Protein AF-A0A2N5FUV3-F1 (afdb_monomer_lite)

Structure (mmCIF, N/CA/C/O backbone):
data_AF-A0A2N5FUV3-F1
#
_entry.id   AF-A0A2N5FUV3-F1
#
loop_
_atom_site.group_PDB
_atom_site.id
_atom_site.type_symbol
_atom_site.label_atom_id
_atom_site.label_alt_id
_atom_site.label_comp_id
_atom_site.label_asym_id
_atom_site.label_entity_id
_atom_site.label_seq_id
_atom_site.pdbx_PDB_ins_code
_atom_site.Cartn_x
_atom_site.Cartn_y
_atom_site.Cartn_z
_atom_site.occupancy
_atom_site.B_iso_or_equiv
_atom_site.auth_seq_id
_atom_site.auth_comp_id
_atom_site.auth_asym_id
_atom_site.auth_atom_id
_atom_site.pdbx_PDB_model_num
ATOM 1 N N . MET A 1 1 ? 10.790 12.975 -23.706 1.00 38.25 1 MET A N 1
ATOM 2 C CA . MET A 1 1 ? 10.039 13.333 -22.484 1.00 38.25 1 MET A CA 1
ATOM 3 C C . MET A 1 1 ? 9.973 12.079 -21.634 1.00 38.25 1 MET A C 1
ATOM 5 O O . MET A 1 1 ? 9.494 11.085 -22.154 1.00 38.25 1 MET A O 1
ATOM 9 N N . LEU A 1 2 ? 10.497 12.082 -20.403 1.00 48.81 2 LEU A N 1
ATOM 10 C CA . LEU A 1 2 ? 10.159 11.019 -19.451 1.00 48.81 2 LEU A CA 1
ATOM 11 C C . LEU A 1 2 ? 8.690 11.227 -19.080 1.00 48.81 2 LEU A C 1
ATOM 13 O O . LEU A 1 2 ? 8.344 12.251 -18.487 1.00 48.81 2 LEU A O 1
ATOM 17 N N . GLU A 1 3 ? 7.819 10.314 -19.502 1.00 54.34 3 GLU A N 1
ATOM 18 C CA . GLU A 1 3 ? 6.455 10.272 -18.991 1.00 54.34 3 GLU A CA 1
ATOM 19 C C . GLU A 1 3 ? 6.528 10.158 -17.468 1.00 54.34 3 GLU A C 1
ATOM 21 O O . GLU A 1 3 ? 7.212 9.290 -16.927 1.00 54.34 3 GLU A O 1
ATOM 26 N N . LYS A 1 4 ? 5.861 11.072 -16.758 1.00 61.03 4 LYS A N 1
ATOM 27 C CA . LYS A 1 4 ? 5.731 10.976 -15.305 1.00 61.03 4 LYS A CA 1
ATOM 28 C C . LYS A 1 4 ? 4.846 9.772 -15.012 1.00 61.03 4 LYS A C 1
ATOM 30 O O . LYS A 1 4 ? 3.624 9.898 -15.045 1.00 61.03 4 LYS A O 1
ATOM 35 N N . VAL A 1 5 ? 5.447 8.617 -14.744 1.00 68.56 5 VAL A N 1
ATOM 36 C CA . VAL A 1 5 ? 4.692 7.437 -14.327 1.00 68.56 5 VAL A CA 1
ATOM 37 C C . VAL A 1 5 ? 3.997 7.767 -13.006 1.00 68.56 5 VAL A C 1
ATOM 39 O O . VAL A 1 5 ? 4.633 8.094 -12.002 1.00 68.56 5 VAL A O 1
ATOM 42 N N . SER A 1 6 ? 2.666 7.747 -13.020 1.00 78.81 6 SER A N 1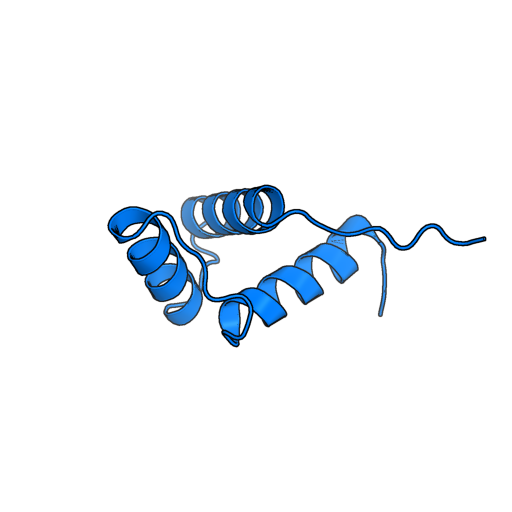
ATOM 43 C CA . SER A 1 6 ? 1.844 7.996 -11.840 1.00 78.81 6 SER A CA 1
ATOM 44 C C . SER A 1 6 ? 1.135 6.713 -11.437 1.00 78.81 6 SER A C 1
ATOM 46 O O . SER A 1 6 ? 0.315 6.206 -12.201 1.00 78.81 6 SER A O 1
ATOM 48 N N . PHE A 1 7 ? 1.401 6.224 -10.229 1.00 87.06 7 PHE A N 1
ATOM 49 C CA . PHE A 1 7 ? 0.642 5.117 -9.653 1.00 87.06 7 PHE A CA 1
ATOM 50 C C . PHE A 1 7 ? -0.764 5.574 -9.261 1.00 87.06 7 PHE A C 1
ATOM 52 O O . PHE A 1 7 ? -0.943 6.639 -8.651 1.00 87.06 7 PHE A O 1
ATOM 59 N N . ARG A 1 8 ? -1.771 4.770 -9.605 1.00 91.38 8 ARG A N 1
ATOM 60 C CA . ARG A 1 8 ? -3.140 4.958 -9.120 1.00 91.38 8 ARG A CA 1
ATOM 61 C C . ARG A 1 8 ? -3.205 4.545 -7.656 1.00 91.38 8 ARG A C 1
ATOM 63 O O . ARG A 1 8 ? -2.403 3.756 -7.175 1.00 91.38 8 ARG A O 1
ATOM 70 N N . THR A 1 9 ? -4.208 5.044 -6.937 1.00 90.44 9 THR A N 1
ATOM 71 C CA . THR A 1 9 ? -4.435 4.628 -5.543 1.00 90.44 9 THR A CA 1
ATOM 72 C C . THR A 1 9 ? -4.686 3.124 -5.434 1.00 90.44 9 THR A C 1
ATOM 74 O O . THR A 1 9 ? -4.186 2.515 -4.500 1.00 90.44 9 THR A O 1
ATOM 77 N N . SER A 1 10 ? -5.374 2.529 -6.413 1.00 91.56 10 SER A N 1
ATOM 78 C CA . SER A 1 10 ? -5.560 1.077 -6.509 1.00 91.56 10 SER A CA 1
ATOM 79 C C . SER A 1 10 ? -4.237 0.318 -6.570 1.00 91.56 10 SER A C 1
ATOM 81 O O . SER A 1 10 ? -4.107 -0.709 -5.924 1.00 91.56 10 SER A O 1
ATOM 83 N N . ASP A 1 11 ? -3.250 0.843 -7.296 1.00 93.69 11 ASP A N 1
ATOM 84 C CA . ASP A 1 11 ? -1.958 0.175 -7.477 1.00 93.69 11 ASP A CA 1
ATOM 85 C C . ASP A 1 11 ? -1.165 0.196 -6.165 1.00 93.69 11 ASP A C 1
ATOM 87 O O . ASP A 1 11 ? -0.531 -0.785 -5.795 1.00 93.69 11 ASP A O 1
ATOM 91 N N . VAL A 1 12 ? -1.261 1.304 -5.420 1.00 93.69 12 VAL A N 1
ATOM 92 C CA . VAL A 1 12 ? -0.644 1.436 -4.092 1.00 93.69 12 VAL A CA 1
ATOM 93 C C . VAL A 1 12 ? -1.297 0.503 -3.077 1.00 93.69 12 VAL A C 1
ATOM 95 O O . VAL A 1 12 ? -0.602 -0.071 -2.244 1.00 93.69 12 VAL A O 1
ATOM 98 N N . ILE A 1 13 ? -2.619 0.333 -3.147 1.00 95.56 13 ILE A N 1
ATOM 99 C CA . ILE A 1 13 ? -3.336 -0.614 -2.289 1.00 95.56 13 ILE A CA 1
ATOM 100 C C . ILE A 1 13 ? -3.001 -2.058 -2.652 1.00 95.56 13 ILE A C 1
ATOM 102 O O . ILE A 1 13 ? -2.729 -2.833 -1.747 1.00 95.56 13 ILE A O 1
ATOM 106 N N . ALA A 1 14 ? -2.939 -2.407 -3.937 1.00 95.56 14 ALA A N 1
ATOM 107 C CA . ALA A 1 14 ? -2.531 -3.746 -4.357 1.00 95.56 14 ALA A CA 1
ATOM 108 C C . ALA A 1 14 ? -1.109 -4.079 -3.870 1.00 95.56 14 ALA A C 1
ATOM 110 O O . ALA A 1 14 ? -0.874 -5.144 -3.310 1.00 95.56 14 ALA A O 1
ATOM 111 N N . TYR A 1 15 ? -0.177 -3.129 -3.988 1.00 95.62 15 TYR A N 1
ATOM 112 C CA . TYR A 1 15 ? 1.179 -3.277 -3.453 1.00 95.62 15 TYR A CA 1
ATOM 113 C C . TYR A 1 15 ? 1.196 -3.445 -1.922 1.00 95.62 15 TYR A C 1
ATOM 115 O O . TYR A 1 15 ? 1.953 -4.249 -1.379 1.00 95.62 15 TYR A O 1
ATOM 123 N N . LEU A 1 16 ? 0.337 -2.713 -1.210 1.00 96.62 16 LEU A N 1
ATOM 124 C CA . LEU A 1 16 ? 0.162 -2.873 0.232 1.00 96.62 16 LEU A CA 1
ATOM 125 C C . LEU A 1 16 ? -0.401 -4.260 0.593 1.00 96.62 16 LEU A C 1
ATOM 127 O O . LEU A 1 16 ? 0.105 -4.894 1.514 1.00 96.62 16 LEU A O 1
ATOM 131 N N . GLU A 1 17 ? -1.391 -4.760 -0.146 1.00 96.75 17 GLU A N 1
ATOM 132 C CA . GLU A 1 17 ? -1.958 -6.101 0.049 1.00 96.75 17 GLU A CA 1
ATOM 133 C C . GLU A 1 17 ? -0.906 -7.200 -0.138 1.00 96.75 17 GLU A C 1
ATOM 135 O O . GLU A 1 17 ? -0.841 -8.132 0.667 1.00 96.75 17 GLU A O 1
ATOM 140 N N . GLU A 1 18 ? -0.032 -7.066 -1.138 1.00 96.44 18 GLU A N 1
ATOM 141 C CA . GLU A 1 18 ? 1.105 -7.972 -1.327 1.00 96.44 18 GLU A CA 1
ATOM 142 C C . GLU A 1 18 ? 2.070 -7.927 -0.133 1.00 96.44 18 GLU A C 1
ATOM 144 O O . GLU A 1 18 ? 2.444 -8.979 0.391 1.00 96.44 18 GLU A O 1
ATOM 149 N N . LYS A 1 19 ? 2.429 -6.732 0.362 1.00 96.44 19 LYS A N 1
ATOM 150 C CA . LYS A 1 19 ? 3.283 -6.598 1.558 1.00 96.44 19 LYS A CA 1
ATOM 151 C C . LYS A 1 19 ? 2.661 -7.255 2.788 1.00 96.44 19 LYS A C 1
ATOM 153 O O . LYS A 1 19 ? 3.377 -7.925 3.533 1.00 96.44 19 LYS A O 1
ATOM 158 N N . ILE A 1 20 ? 1.355 -7.085 2.996 1.00 96.81 20 ILE A N 1
ATOM 159 C CA . ILE A 1 20 ? 0.622 -7.709 4.107 1.00 96.81 20 ILE A CA 1
ATOM 160 C C . ILE A 1 20 ? 0.659 -9.234 3.967 1.00 96.81 20 ILE A C 1
ATOM 162 O O . ILE A 1 20 ? 1.021 -9.927 4.917 1.00 96.81 20 ILE A O 1
ATOM 166 N N . ALA A 1 21 ? 0.370 -9.766 2.776 1.00 96.88 21 ALA A N 1
ATOM 167 C CA . ALA A 1 21 ? 0.406 -11.206 2.513 1.00 96.88 21 ALA A CA 1
ATOM 168 C C . ALA A 1 21 ? 1.802 -11.821 2.726 1.00 96.88 21 ALA A C 1
ATOM 170 O O . ALA A 1 21 ? 1.915 -12.977 3.131 1.00 96.88 21 ALA A O 1
ATOM 171 N N . MET A 1 22 ? 2.864 -11.046 2.489 1.00 95.50 22 MET A N 1
ATOM 172 C CA . MET A 1 22 ? 4.254 -11.449 2.728 1.00 95.50 22 MET A CA 1
ATOM 173 C C . MET A 1 22 ? 4.726 -11.238 4.178 1.00 95.50 22 MET A C 1
ATOM 175 O O . MET A 1 22 ? 5.856 -11.603 4.501 1.00 95.50 22 MET A O 1
ATOM 179 N N . GLY A 1 23 ? 3.911 -10.637 5.052 1.00 95.81 23 GLY A N 1
ATOM 180 C CA . GLY A 1 23 ? 4.314 -10.284 6.419 1.00 95.81 23 GLY A CA 1
ATOM 181 C C . GLY A 1 23 ? 5.383 -9.183 6.484 1.00 95.81 23 GLY A C 1
ATOM 182 O O . GLY A 1 23 ? 6.139 -9.112 7.449 1.00 95.81 23 GLY A O 1
ATOM 183 N N . LEU A 1 24 ? 5.474 -8.349 5.443 1.00 95.81 24 LEU A N 1
ATOM 184 C CA . LEU A 1 24 ? 6.430 -7.239 5.318 1.00 95.81 24 LEU A CA 1
ATOM 185 C C . LEU A 1 24 ? 5.801 -5.873 5.624 1.00 95.81 24 LEU A C 1
ATOM 187 O O . LEU A 1 24 ? 6.495 -4.853 5.600 1.00 95.81 24 LEU A O 1
ATOM 191 N N . ALA A 1 25 ? 4.489 -5.841 5.857 1.00 95.94 25 ALA A N 1
ATOM 192 C CA . ALA A 1 25 ? 3.784 -4.631 6.232 1.00 95.94 25 ALA A CA 1
ATOM 193 C C . ALA A 1 25 ? 4.184 -4.179 7.641 1.00 95.94 25 ALA A C 1
ATOM 195 O O . ALA A 1 25 ? 4.387 -4.971 8.560 1.00 95.94 25 ALA A O 1
ATOM 196 N N . THR A 1 26 ? 4.331 -2.870 7.799 1.00 96.38 26 THR A N 1
ATOM 197 C CA . THR A 1 26 ? 4.494 -2.243 9.115 1.00 96.38 26 THR A CA 1
ATOM 198 C C . THR A 1 26 ? 3.135 -1.957 9.753 1.00 96.38 26 THR A C 1
ATOM 200 O O . THR A 1 26 ? 2.155 -1.791 9.038 1.00 96.38 26 THR A O 1
ATOM 203 N N . GLN A 1 27 ? 3.087 -1.743 11.072 1.00 95.75 27 GLN A N 1
ATOM 204 C CA . GLN A 1 27 ? 1.832 -1.405 11.763 1.00 95.75 27 GLN A CA 1
ATOM 205 C C . GLN A 1 27 ? 1.080 -0.224 11.119 1.00 95.75 27 GLN A C 1
ATOM 207 O O . GLN A 1 27 ? -0.121 -0.294 10.918 1.00 95.75 27 GLN A O 1
ATOM 212 N N . ALA A 1 28 ? 1.785 0.840 10.719 1.00 95.38 28 ALA A N 1
ATOM 213 C CA . ALA A 1 28 ? 1.155 1.994 10.069 1.00 95.38 28 ALA A CA 1
ATOM 214 C C . ALA A 1 28 ? 0.559 1.665 8.684 1.00 95.38 28 ALA A C 1
ATOM 216 O O . ALA A 1 28 ? -0.374 2.318 8.229 1.00 95.38 28 ALA A O 1
ATOM 217 N N . GLU A 1 29 ? 1.116 0.671 7.994 1.00 96.19 29 GLU A N 1
ATOM 218 C CA . GLU A 1 29 ? 0.599 0.163 6.723 1.00 96.19 29 GLU A CA 1
ATOM 219 C C . GLU A 1 29 ? -0.628 -0.738 6.950 1.00 96.19 29 GLU A C 1
ATOM 221 O O . GLU A 1 29 ? -1.596 -0.633 6.197 1.00 96.19 29 GLU A O 1
ATOM 226 N N . ASP A 1 30 ? -0.637 -1.535 8.022 1.00 96.25 30 ASP A N 1
ATOM 227 C CA . ASP A 1 30 ? -1.811 -2.311 8.448 1.00 96.25 30 ASP A CA 1
ATOM 228 C C . ASP A 1 30 ? -2.972 -1.406 8.886 1.00 96.25 30 ASP A C 1
ATOM 230 O O . ASP A 1 30 ? -4.129 -1.653 8.531 1.00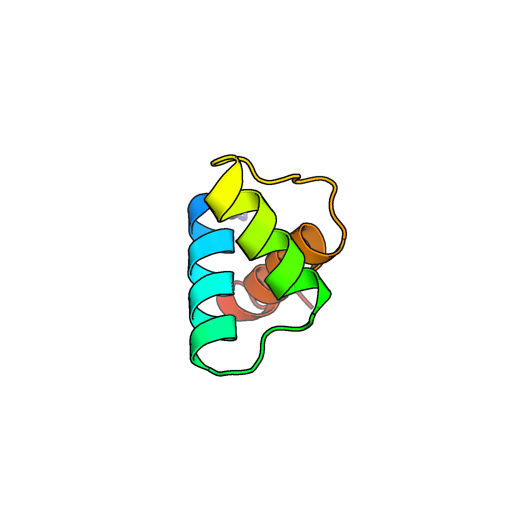 96.25 30 ASP A O 1
ATOM 234 N N . ASP A 1 31 ? -2.672 -0.328 9.613 1.00 94.75 31 ASP A N 1
ATOM 235 C CA . ASP A 1 31 ? -3.656 0.673 10.034 1.00 94.75 31 ASP A CA 1
ATOM 236 C C . ASP A 1 31 ? -4.253 1.382 8.806 1.00 94.75 31 ASP A C 1
ATOM 238 O O . ASP A 1 31 ? -5.476 1.476 8.670 1.00 94.75 31 ASP A O 1
ATOM 242 N N . LEU A 1 32 ? -3.402 1.788 7.853 1.00 95.38 32 LEU A N 1
ATOM 243 C CA . LEU A 1 32 ? -3.825 2.376 6.578 1.00 95.38 32 LEU A CA 1
ATOM 244 C C . LEU A 1 32 ? -4.730 1.421 5.783 1.00 95.38 32 LEU A C 1
ATOM 246 O O . LEU A 1 32 ? -5.744 1.852 5.226 1.00 95.38 32 LEU A O 1
ATOM 250 N N . TYR A 1 33 ? -4.377 0.133 5.717 1.00 95.50 33 TYR A N 1
ATOM 251 C CA . TYR A 1 33 ? -5.196 -0.868 5.033 1.00 95.50 33 TYR A CA 1
ATOM 252 C C . TYR A 1 33 ? -6.532 -1.082 5.746 1.00 95.50 33 TYR A C 1
ATOM 254 O O . TYR A 1 33 ? -7.576 -1.148 5.099 1.00 95.50 33 TYR A O 1
ATOM 262 N N . SER A 1 34 ? -6.523 -1.123 7.077 1.00 94.81 34 SER A N 1
ATOM 263 C CA . SER A 1 34 ? -7.735 -1.251 7.884 1.00 94.81 34 SER A CA 1
ATOM 264 C C . SER A 1 34 ? -8.689 -0.082 7.633 1.00 94.81 34 SER A C 1
ATOM 266 O O . SER A 1 34 ? -9.853 -0.305 7.296 1.00 94.81 34 SER A O 1
ATOM 268 N N . GLU A 1 35 ? -8.209 1.162 7.704 1.00 93.06 35 GLU A N 1
ATOM 269 C CA . GLU A 1 35 ? -9.009 2.354 7.386 1.00 93.06 35 GLU A CA 1
ATOM 270 C C . GLU A 1 35 ? -9.583 2.310 5.966 1.00 93.06 35 GLU A C 1
ATOM 272 O O . GLU A 1 35 ? -10.756 2.645 5.755 1.00 93.06 35 GLU A O 1
ATOM 277 N N . TYR A 1 36 ? -8.782 1.859 4.996 1.00 93.88 36 TYR A N 1
ATOM 278 C CA . TYR A 1 36 ? -9.238 1.673 3.624 1.00 93.88 36 TYR A CA 1
ATOM 279 C C . TYR A 1 36 ? -10.377 0.651 3.539 1.00 93.88 36 TYR A C 1
ATOM 281 O O . TYR A 1 36 ? -11.404 0.946 2.933 1.00 93.88 36 TYR A O 1
ATOM 289 N N . LYS A 1 37 ? -10.266 -0.511 4.193 1.00 93.62 37 LYS A N 1
ATOM 290 C CA . LYS A 1 37 ? -11.319 -1.543 4.172 1.00 93.62 37 LYS A CA 1
ATOM 291 C C . LYS A 1 37 ? -12.617 -1.085 4.833 1.00 93.62 37 LYS A C 1
ATOM 293 O O . LYS A 1 37 ? -13.690 -1.494 4.396 1.00 93.62 37 LYS A O 1
ATOM 298 N N . TRP A 1 38 ? -12.530 -0.239 5.858 1.00 93.25 38 TRP A N 1
ATOM 299 C CA . TRP A 1 38 ? -13.703 0.307 6.544 1.00 93.25 38 TRP A CA 1
ATOM 300 C C . TRP A 1 38 ? -14.376 1.458 5.788 1.00 93.25 38 TRP A C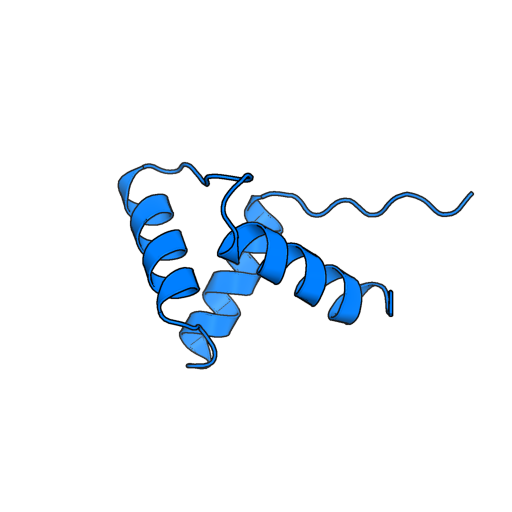 1
ATOM 302 O O . TRP A 1 38 ? -15.598 1.587 5.842 1.00 93.25 38 TRP A O 1
ATOM 312 N N . SER A 1 39 ? -13.604 2.313 5.112 1.00 91.50 39 SER A N 1
ATOM 313 C CA . SER A 1 39 ? -14.109 3.570 4.532 1.00 91.50 39 SER A CA 1
ATOM 314 C C . SER A 1 39 ? -14.143 3.615 3.002 1.00 91.50 39 SER A C 1
ATOM 316 O O . SER A 1 39 ? -14.682 4.572 2.440 1.00 91.50 39 SER A O 1
ATOM 318 N N . ASP A 1 40 ? -13.535 2.627 2.341 1.00 89.75 40 ASP A N 1
ATOM 319 C CA . ASP A 1 40 ? -13.207 2.598 0.906 1.00 89.75 40 ASP A CA 1
ATOM 320 C C . ASP A 1 40 ? -12.441 3.851 0.430 1.00 89.75 40 ASP A C 1
ATOM 322 O O . ASP A 1 40 ? -12.443 4.239 -0.740 1.00 89.75 40 ASP A O 1
ATOM 326 N N . LYS A 1 41 ? -11.776 4.543 1.363 1.00 89.44 41 LYS A N 1
ATOM 327 C CA . LYS A 1 41 ? -11.017 5.768 1.112 1.00 89.44 41 LYS A CA 1
ATOM 328 C C . LYS A 1 41 ? -9.615 5.640 1.672 1.00 89.44 41 LYS A C 1
ATOM 330 O O . LYS A 1 41 ? -9.385 5.079 2.732 1.00 89.44 41 LYS A O 1
ATOM 335 N N . VAL A 1 42 ? -8.675 6.237 0.950 1.00 90.31 42 VAL A N 1
ATOM 336 C CA . VAL A 1 42 ? -7.270 6.310 1.346 1.00 90.31 42 VAL A CA 1
ATOM 337 C C . VAL A 1 42 ? -6.875 7.757 1.555 1.00 90.31 42 VAL A C 1
ATOM 339 O O . VAL A 1 42 ? -7.027 8.600 0.660 1.00 90.31 42 VAL A O 1
ATOM 342 N N . ASN A 1 43 ? -6.299 8.045 2.717 1.00 88.31 43 ASN A N 1
ATOM 343 C CA . ASN A 1 43 ? -5.703 9.341 2.976 1.00 88.31 43 ASN A CA 1
ATOM 344 C C . ASN A 1 43 ? -4.353 9.465 2.252 1.00 88.31 43 ASN A C 1
ATOM 346 O O . ASN A 1 43 ? -3.307 9.077 2.755 1.00 88.31 43 ASN A O 1
ATOM 350 N N . LYS A 1 44 ? -4.347 10.100 1.077 1.00 88.56 44 LYS A N 1
ATOM 351 C CA . LYS A 1 44 ? -3.115 10.308 0.289 1.00 88.56 44 LYS A CA 1
ATOM 352 C C . LYS A 1 44 ? -2.077 11.212 0.968 1.00 88.56 44 LYS A C 1
ATOM 354 O O . LYS A 1 44 ? -0.942 11.312 0.500 1.00 88.56 44 LYS A O 1
ATOM 359 N N . LYS A 1 45 ? -2.467 11.942 2.020 1.00 89.19 45 LYS A N 1
ATOM 360 C CA . LYS A 1 45 ? -1.542 12.771 2.806 1.00 89.19 45 LYS A CA 1
ATOM 361 C C . LYS A 1 45 ? -0.825 11.967 3.885 1.00 89.19 45 LYS A C 1
ATOM 363 O O . LYS A 1 45 ? 0.178 12.481 4.390 1.00 89.19 45 LYS A O 1
ATOM 368 N N . ASP A 1 46 ? -1.318 10.766 4.182 1.00 92.12 46 ASP A N 1
ATOM 369 C CA . ASP A 1 46 ? -0.762 9.865 5.175 1.00 92.12 46 ASP A CA 1
ATOM 370 C C . ASP A 1 46 ? 0.702 9.518 4.871 1.00 92.12 46 ASP A C 1
ATOM 372 O O . ASP A 1 46 ? 1.133 9.450 3.711 1.00 92.12 46 ASP A O 1
ATOM 376 N N . TYR A 1 47 ? 1.487 9.361 5.933 1.00 92.56 47 TYR A N 1
ATOM 377 C CA . TYR A 1 47 ? 2.906 9.067 5.819 1.00 92.56 47 TYR A CA 1
ATOM 378 C C . TYR A 1 47 ? 3.159 7.666 5.246 1.00 92.56 47 TYR A C 1
ATOM 380 O O . TYR A 1 47 ? 4.003 7.532 4.357 1.00 92.56 47 TYR A O 1
ATOM 388 N N . ALA A 1 48 ? 2.408 6.651 5.683 1.00 94.81 48 ALA A N 1
ATOM 389 C CA . ALA A 1 48 ? 2.521 5.286 5.177 1.00 94.81 48 ALA A CA 1
ATOM 390 C C . ALA A 1 48 ? 2.177 5.236 3.684 1.00 94.81 48 ALA A C 1
ATOM 392 O O . ALA A 1 48 ? 2.938 4.678 2.895 1.00 94.81 48 ALA A O 1
ATOM 393 N N . PHE A 1 49 ? 1.121 5.938 3.258 1.00 93.88 49 PHE A N 1
ATOM 394 C CA . PHE A 1 49 ? 0.757 6.011 1.839 1.00 93.88 49 PHE A CA 1
ATOM 395 C C . PHE A 1 49 ? 1.865 6.631 0.973 1.00 93.88 49 PHE A C 1
ATOM 397 O O . PHE A 1 49 ? 2.205 6.123 -0.098 1.00 93.88 49 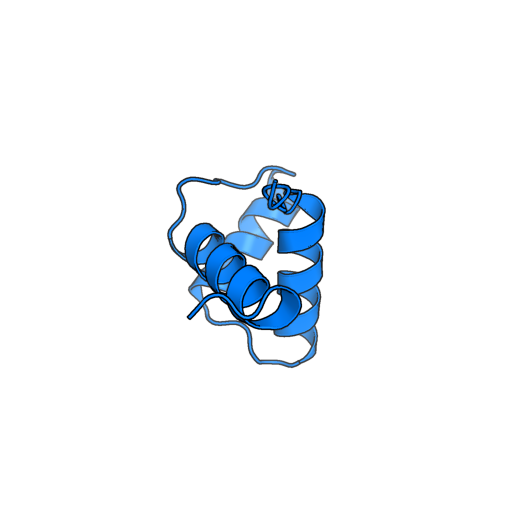PHE A O 1
ATOM 404 N N . LYS A 1 50 ? 2.472 7.731 1.434 1.00 93.81 50 LYS A N 1
ATOM 405 C CA . LYS A 1 50 ? 3.601 8.362 0.729 1.00 93.81 50 LYS A CA 1
ATOM 406 C C . LYS A 1 50 ? 4.836 7.468 0.699 1.00 93.81 50 LYS A C 1
ATOM 408 O O . LYS A 1 50 ? 5.566 7.491 -0.293 1.00 93.81 50 LYS A O 1
ATOM 413 N N . ARG A 1 51 ? 5.080 6.702 1.765 1.00 94.44 51 ARG A N 1
ATOM 414 C CA . ARG A 1 51 ? 6.197 5.756 1.826 1.00 94.44 51 ARG A CA 1
ATOM 415 C C . ARG A 1 51 ? 6.005 4.619 0.827 1.00 94.44 51 ARG A C 1
ATOM 417 O O . ARG A 1 51 ? 6.920 4.380 0.050 1.00 94.44 51 ARG A O 1
ATOM 424 N N . LEU A 1 52 ? 4.812 4.025 0.765 1.00 94.69 52 LEU A N 1
ATOM 425 C CA . LEU A 1 52 ? 4.459 3.009 -0.235 1.00 94.69 52 LEU A CA 1
ATOM 426 C C . LEU A 1 52 ? 4.656 3.535 -1.660 1.00 94.69 52 LEU A C 1
ATOM 428 O O . LEU A 1 52 ? 5.298 2.885 -2.476 1.00 94.69 52 LEU A O 1
ATOM 432 N N . LEU A 1 53 ? 4.195 4.757 -1.947 1.00 93.25 53 LEU A N 1
ATOM 433 C CA . LEU A 1 53 ? 4.426 5.392 -3.247 1.00 93.25 53 LEU A CA 1
ATOM 434 C C . LEU A 1 53 ? 5.912 5.529 -3.589 1.00 93.25 53 LEU A C 1
ATOM 436 O O . LEU A 1 53 ? 6.294 5.333 -4.741 1.00 93.25 53 LEU A O 1
ATOM 440 N N . ARG A 1 54 ? 6.746 5.897 -2.613 1.00 91.62 54 ARG A N 1
ATOM 441 C CA . ARG A 1 54 ? 8.193 5.996 -2.813 1.00 91.62 54 ARG 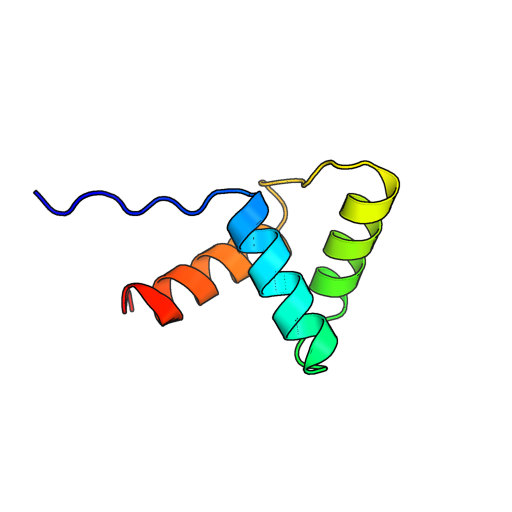A CA 1
ATOM 442 C C . ARG A 1 54 ? 8.806 4.621 -3.057 1.00 91.62 54 ARG A C 1
ATOM 444 O O . ARG A 1 54 ? 9.559 4.473 -4.006 1.00 91.62 54 ARG A O 1
ATOM 451 N N . GLU A 1 55 ? 8.452 3.622 -2.257 1.00 92.44 55 GLU A N 1
ATOM 452 C CA . GLU A 1 55 ? 8.914 2.246 -2.456 1.00 92.44 55 GLU A CA 1
ATOM 453 C C . GLU A 1 55 ? 8.549 1.728 -3.849 1.00 92.44 55 GLU A C 1
ATOM 455 O O . GLU A 1 55 ? 9.416 1.226 -4.553 1.00 92.44 55 GLU A O 1
ATOM 460 N N . MET A 1 56 ? 7.308 1.934 -4.297 1.00 91.94 56 MET A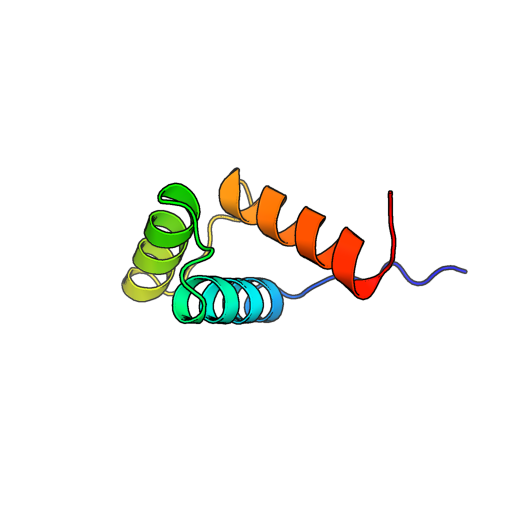 N 1
ATOM 461 C CA . MET A 1 56 ? 6.885 1.544 -5.643 1.00 91.94 56 MET A CA 1
ATOM 462 C C . MET A 1 56 ? 7.698 2.248 -6.734 1.00 91.94 56 MET A C 1
ATOM 464 O O . MET A 1 56 ? 8.108 1.612 -7.701 1.00 91.94 56 MET A O 1
ATOM 468 N N . ARG A 1 57 ? 7.973 3.552 -6.598 1.00 90.19 57 ARG A N 1
ATOM 469 C CA . ARG A 1 57 ? 8.835 4.266 -7.559 1.00 90.19 57 ARG A CA 1
ATOM 470 C C . ARG A 1 57 ? 10.237 3.678 -7.592 1.00 90.19 57 ARG A C 1
ATOM 472 O O . ARG A 1 57 ? 10.762 3.443 -8.674 1.00 90.19 57 ARG A O 1
ATOM 479 N N . ASN A 1 58 ? 10.810 3.380 -6.435 1.00 89.38 58 ASN A N 1
ATOM 480 C CA . ASN A 1 58 ? 12.136 2.783 -6.361 1.00 89.38 58 ASN A CA 1
ATOM 481 C C . ASN A 1 58 ? 12.149 1.385 -7.010 1.00 89.38 58 ASN A C 1
ATOM 483 O O . ASN A 1 58 ? 13.035 1.088 -7.805 1.00 89.38 58 ASN A O 1
ATOM 487 N N . THR A 1 59 ? 11.140 0.556 -6.728 1.00 87.94 59 THR A N 1
ATOM 488 C CA . THR A 1 59 ? 11.034 -0.826 -7.223 1.00 87.94 59 THR A CA 1
ATOM 489 C C . THR A 1 59 ? 10.768 -0.904 -8.727 1.00 87.94 59 THR A C 1
ATOM 491 O O . THR A 1 59 ? 11.399 -1.701 -9.416 1.00 87.94 59 THR A O 1
ATOM 494 N N . TYR A 1 60 ? 9.848 -0.091 -9.256 1.00 86.81 60 TYR A N 1
ATOM 495 C CA . TYR A 1 60 ? 9.400 -0.201 -10.652 1.00 86.81 60 TYR A CA 1
ATOM 496 C C . TYR A 1 60 ? 10.065 0.798 -11.605 1.00 86.81 60 TYR A C 1
ATOM 498 O O . TYR A 1 60 ? 10.115 0.539 -12.805 1.00 86.81 60 TYR A O 1
ATOM 506 N N . LEU A 1 61 ? 10.549 1.940 -11.103 1.00 84.75 61 LEU A N 1
ATOM 507 C CA . LEU A 1 61 ? 11.148 3.005 -11.923 1.00 84.75 61 LEU A CA 1
ATOM 508 C C . LEU A 1 61 ? 12.644 3.201 -11.659 1.00 84.75 61 LEU A C 1
ATOM 510 O O . LEU A 1 61 ? 13.300 3.898 -12.429 1.00 84.75 61 LEU A O 1
ATOM 514 N N . GLY A 1 62 ? 13.192 2.610 -10.591 1.00 79.94 62 GLY A N 1
ATOM 515 C CA . GLY A 1 62 ? 14.601 2.769 -10.229 1.00 79.94 62 GLY A CA 1
ATOM 516 C C . GLY A 1 62 ? 14.979 4.197 -9.820 1.00 79.94 62 GLY A C 1
ATOM 517 O O . GLY A 1 62 ? 16.148 4.561 -9.923 1.00 79.94 62 GLY A O 1
ATOM 518 N N . GLU A 1 63 ? 14.016 5.023 -9.396 1.00 65.75 63 GLU A N 1
ATOM 519 C CA . GLU A 1 63 ? 14.298 6.369 -8.880 1.00 65.75 63 GLU A CA 1
ATOM 520 C C . GLU A 1 63 ? 15.000 6.244 -7.510 1.00 65.75 63 GLU A C 1
ATOM 522 O O . GLU A 1 63 ? 14.399 5.763 -6.553 1.00 65.75 63 GLU A O 1
ATOM 527 N N . PHE A 1 64 ? 16.283 6.622 -7.428 1.00 54.62 64 PHE A N 1
ATOM 528 C CA . PHE A 1 64 ? 17.091 6.660 -6.194 1.00 54.62 64 PHE A CA 1
ATOM 529 C C . PHE A 1 64 ? 17.056 8.045 -5.537 1.00 54.62 64 PHE A C 1
ATOM 531 O O . PHE A 1 64 ? 17.254 9.045 -6.266 1.00 54.62 64 PHE A O 1
#

Sequence (64 aa):
MLEKVSFRTSDVIAYLEEKIAMGLATQAEDDLYSEYKWSDKVNKKDYAFKRLLREMRNTYLGEF

Radius of gyration: 11.99 Å; chains: 1; bounding box: 31×25×34 Å

Secondary structure (DSSP, 8-state):
--------HHHHHHHHHHHHHTT---HHHHHHHHHHHHHS---TTSHHHHHHHHHHHHHHH---

pLDDT: mean 88.65, std 12.46, range [38.25, 96.88]

Foldseek 3Di:
DPDPDDDDPVNLLVLLVVCVVVVNDDPQSVVQNVCCVVPVDGDCVDPNSVVSVVVCCCVPVVDD